Protein AF-A0A971P1J1-F1 (afdb_monomer_lite)

Radius of gyration: 22.57 Å; chains: 1; bounding box: 51×50×60 Å

Sequence (150 aa):
MDKDSRINQILSHLASAASIAGNGVSEAVNSAGSKVEEKYSEFKLKMDLARLKEEMDKLLANVGRTMYMIHIGALADAQKTEDGAVLDAQETIDNLLKQADQKQAEIDAISDTLAKTSGKQSCAVCNKVAGNDDKFCSACGAKLPDNKPE

pLDDT: mean 73.57, std 17.14, range [34.94, 95.44]

Foldseek 3Di:
DDPVVVVVVVVVVVVVVVVVVDPDDDDCPPPVV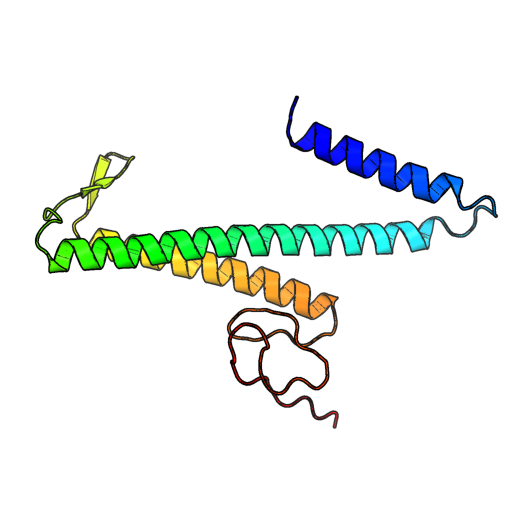VVVVLVVVLVVLVVVLVVLVVVLVVLVVVLVVLVVCVVVVNADQWDQDPVGDTHGSVRSNVVSVVVNVVSVVVNVVSLVVSCVSPVFDADPPSSHTDDPPDQADPPPRHGGDDPDDD

Structure (mmCIF, N/CA/C/O backbone):
data_AF-A0A971P1J1-F1
#
_entry.id   AF-A0A971P1J1-F1
#
loop_
_atom_site.group_PDB
_atom_site.id
_atom_site.type_symbol
_atom_site.label_atom_id
_atom_site.label_alt_id
_atom_site.label_comp_id
_atom_site.label_asym_id
_atom_site.label_entity_id
_atom_site.label_seq_id
_atom_site.pdbx_PDB_ins_code
_atom_site.Cartn_x
_atom_site.Cartn_y
_atom_site.Cartn_z
_atom_site.occupancy
_atom_site.B_iso_or_equiv
_atom_site.auth_seq_id
_atom_site.auth_comp_id
_atom_site.auth_asym_id
_atom_site.auth_atom_id
_atom_site.pdbx_PDB_model_num
ATOM 1 N N . MET A 1 1 ? -4.249 30.774 2.421 1.00 49.91 1 MET A N 1
ATOM 2 C CA . MET A 1 1 ? -5.022 30.156 3.520 1.00 49.91 1 MET A CA 1
ATOM 3 C C . MET A 1 1 ? -4.700 28.679 3.540 1.00 49.91 1 MET A C 1
ATOM 5 O O . MET A 1 1 ? -4.920 28.006 2.537 1.00 49.91 1 MET A O 1
ATOM 9 N N . ASP A 1 2 ? -4.105 28.241 4.642 1.00 62.88 2 ASP A N 1
ATOM 10 C CA . ASP A 1 2 ? -3.592 26.891 4.856 1.00 62.88 2 ASP A CA 1
ATOM 11 C C . ASP A 1 2 ? -4.731 25.849 4.940 1.00 62.88 2 ASP A C 1
ATOM 13 O O . ASP A 1 2 ? -5.853 26.177 5.344 1.00 62.88 2 ASP A O 1
ATOM 17 N N . LYS A 1 3 ? -4.486 24.608 4.501 1.00 62.69 3 LYS A N 1
ATOM 18 C CA . LYS A 1 3 ? -5.505 23.542 4.467 1.00 62.69 3 LYS A CA 1
ATOM 19 C C . LYS A 1 3 ? -5.948 23.170 5.888 1.00 62.69 3 LYS A C 1
ATOM 21 O O . LYS A 1 3 ? -7.142 22.948 6.094 1.00 62.69 3 LYS A O 1
ATOM 26 N N . ASP A 1 4 ? -5.038 23.259 6.855 1.00 57.97 4 ASP A N 1
ATOM 27 C CA . ASP A 1 4 ? -5.310 23.018 8.272 1.00 57.97 4 ASP A CA 1
ATOM 28 C C . ASP A 1 4 ? -6.181 24.125 8.876 1.00 57.97 4 ASP A C 1
ATOM 30 O O . ASP A 1 4 ? -7.076 23.864 9.677 1.00 57.97 4 ASP A O 1
ATOM 34 N N . SER A 1 5 ? -6.020 25.369 8.415 1.00 61.88 5 SER A N 1
ATOM 35 C CA . SER A 1 5 ? -6.841 26.504 8.863 1.00 61.88 5 SER A CA 1
ATOM 36 C C . SER A 1 5 ? -8.320 26.345 8.485 1.00 61.88 5 SER A C 1
ATOM 38 O O . SER A 1 5 ? -9.201 26.667 9.285 1.00 61.88 5 SER A O 1
ATOM 40 N N . ARG A 1 6 ? -8.609 25.787 7.301 1.00 63.38 6 ARG A N 1
ATOM 41 C CA . ARG A 1 6 ? -9.990 25.518 6.862 1.00 63.38 6 ARG A CA 1
ATOM 42 C C . ARG A 1 6 ? -10.618 24.343 7.603 1.00 63.38 6 ARG A C 1
ATOM 44 O O . ARG A 1 6 ? -11.790 24.414 7.962 1.00 63.38 6 ARG A O 1
ATOM 51 N N . ILE A 1 7 ? -9.838 23.295 7.858 1.00 58.91 7 ILE A N 1
ATOM 52 C CA . ILE A 1 7 ? -10.282 22.144 8.652 1.00 58.91 7 ILE A CA 1
ATOM 53 C C . ILE A 1 7 ? -10.618 22.606 10.077 1.00 58.91 7 ILE A C 1
ATOM 55 O O . ILE A 1 7 ? -11.714 22.337 10.561 1.00 58.91 7 ILE A O 1
ATOM 59 N N . ASN A 1 8 ? -9.759 23.422 10.693 1.00 60.81 8 ASN A N 1
ATOM 60 C CA . ASN A 1 8 ? -9.995 23.984 12.025 1.00 60.81 8 ASN A CA 1
ATOM 61 C C . ASN A 1 8 ? -11.235 24.897 12.091 1.00 60.81 8 ASN A C 1
ATOM 63 O O . ASN A 1 8 ? -11.965 24.866 13.082 1.00 60.81 8 ASN A O 1
ATOM 67 N N . GLN A 1 9 ? -11.530 25.668 11.037 1.00 66.50 9 GLN A N 1
ATOM 68 C CA . GLN A 1 9 ? -12.759 26.472 10.966 1.00 66.50 9 GLN A CA 1
ATOM 69 C C . GLN A 1 9 ? -14.027 25.613 10.897 1.00 66.50 9 GLN A C 1
ATOM 71 O O . GLN A 1 9 ? -14.982 25.876 11.627 1.00 66.50 9 GLN A O 1
ATOM 76 N N . ILE A 1 10 ? -14.036 24.571 10.062 1.00 70.06 10 ILE A N 1
ATOM 77 C CA . ILE A 1 10 ? -15.190 23.667 9.929 1.00 70.06 10 ILE A CA 1
ATOM 78 C C . ILE A 1 10 ? -15.438 22.921 11.247 1.00 70.06 10 ILE A C 1
ATOM 80 O O . ILE A 1 10 ? -16.581 22.817 11.694 1.00 70.06 10 ILE A O 1
ATOM 84 N N . LEU A 1 11 ? -14.368 22.470 11.908 1.00 56.22 11 LEU A N 1
ATOM 85 C CA . LEU A 1 11 ? -14.439 21.800 13.208 1.00 56.22 11 LEU A CA 1
ATOM 86 C C . LEU A 1 11 ? -14.963 22.734 14.311 1.00 56.22 11 LEU A C 1
ATOM 88 O O . LEU A 1 11 ? -15.808 22.327 15.108 1.00 56.22 11 LEU A O 1
ATOM 92 N N . SER A 1 12 ? -14.533 24.000 14.317 1.00 63.53 12 SER A N 1
ATOM 93 C CA . SER A 1 12 ? -15.013 25.013 15.267 1.00 63.53 12 SER A CA 1
ATOM 94 C C . SER A 1 12 ? -16.512 25.294 15.112 1.00 63.53 12 SER A C 1
ATOM 96 O O . SER A 1 12 ? -17.245 25.341 16.104 1.00 63.53 12 SER A O 1
ATOM 98 N N . HIS A 1 13 ? -16.998 25.404 13.871 1.00 63.47 13 HIS A N 1
ATOM 99 C CA . HIS A 1 13 ? -18.416 25.640 13.579 1.00 63.47 13 HIS A CA 1
ATOM 100 C C . HIS A 1 13 ? -19.305 24.449 13.975 1.00 63.47 13 HIS A C 1
ATOM 102 O O . HIS A 1 13 ? -20.426 24.644 14.444 1.00 63.47 13 HIS A O 1
ATOM 108 N N . LEU A 1 14 ? -18.807 23.217 13.838 1.00 51.91 14 LEU A N 1
ATOM 109 C CA . LEU A 1 14 ? -19.540 22.014 14.238 1.00 51.91 14 LEU A CA 1
ATOM 110 C C . LEU A 1 14 ? -19.630 21.878 15.770 1.00 51.91 14 LEU A C 1
ATOM 112 O O . LEU A 1 14 ? -20.682 21.520 16.298 1.00 51.91 14 LEU A O 1
ATOM 116 N N . ALA A 1 15 ? -18.556 22.226 16.486 1.00 54.59 15 ALA A N 1
ATOM 117 C CA . ALA A 1 15 ? -18.527 22.234 17.949 1.00 54.59 15 ALA A CA 1
ATOM 118 C C . ALA A 1 15 ? -19.459 23.305 18.542 1.00 54.59 15 ALA A C 1
ATOM 120 O O . ALA A 1 15 ? -20.188 23.044 19.498 1.00 54.59 15 ALA A O 1
ATOM 121 N N . SER A 1 16 ? -19.492 24.500 17.946 1.00 54.28 16 SER A N 1
ATOM 122 C CA . SER A 1 16 ? -20.382 25.578 18.397 1.00 54.28 16 SER A CA 1
ATOM 123 C C . SER A 1 16 ? -21.857 25.306 18.075 1.00 54.28 16 SER A C 1
ATOM 125 O O . SER A 1 16 ? -22.717 25.636 18.890 1.00 54.28 16 SER A O 1
ATOM 127 N N . ALA A 1 17 ? -22.166 24.618 16.969 1.00 48.38 17 ALA A N 1
ATOM 128 C CA . ALA A 1 17 ? -23.527 24.167 16.663 1.00 48.38 17 ALA A CA 1
ATOM 129 C C . ALA A 1 17 ? -24.071 23.139 17.679 1.00 48.38 17 ALA A C 1
ATOM 131 O O . ALA A 1 17 ? -25.264 23.150 17.976 1.00 48.38 17 ALA A O 1
ATOM 132 N N . ALA A 1 18 ? -23.209 22.294 18.257 1.00 41.28 18 ALA A N 1
ATOM 133 C CA . ALA A 1 18 ? -23.592 21.345 19.306 1.00 41.28 18 ALA A CA 1
ATOM 134 C C . ALA A 1 18 ? -23.847 22.032 20.664 1.00 41.28 18 ALA A C 1
ATOM 136 O O . ALA A 1 18 ? -24.776 21.655 21.377 1.00 41.28 18 ALA A O 1
ATOM 137 N N . SER A 1 19 ? -23.080 23.077 20.994 1.00 47.03 19 SER A N 1
ATOM 138 C CA . SER A 1 19 ? -23.248 23.844 22.240 1.00 47.03 19 SER A CA 1
ATOM 139 C C . SER A 1 19 ? -24.540 24.667 22.281 1.00 47.03 19 SER A C 1
ATOM 141 O O . SER A 1 19 ? -25.110 24.860 23.350 1.00 47.03 19 SER A O 1
ATOM 143 N N . ILE A 1 20 ? -25.041 25.128 21.129 1.00 48.03 20 ILE A N 1
ATOM 144 C CA . ILE A 1 20 ? -26.267 25.947 21.055 1.00 48.03 20 ILE A CA 1
ATOM 145 C C . ILE A 1 20 ? -27.541 25.098 21.265 1.00 48.03 20 ILE A C 1
ATOM 147 O O . ILE A 1 20 ? -28.581 25.634 21.644 1.00 48.03 20 ILE A O 1
ATOM 151 N N . ALA A 1 21 ? -27.469 23.771 21.107 1.00 43.56 21 ALA A N 1
ATOM 152 C CA . ALA A 1 21 ? -28.610 22.867 21.292 1.00 43.56 21 ALA A CA 1
ATOM 153 C C . ALA A 1 21 ? -28.802 22.350 22.738 1.00 43.56 21 ALA A C 1
ATOM 155 O O . ALA A 1 21 ? -29.771 21.640 22.999 1.00 43.56 21 ALA A O 1
ATOM 156 N N . GLY A 1 22 ? -27.914 22.686 23.683 1.00 38.91 22 GLY A N 1
ATOM 157 C CA . GLY A 1 22 ? -27.870 22.068 25.014 1.00 38.91 22 GLY A CA 1
ATOM 158 C C . GLY A 1 22 ? -27.783 23.060 26.173 1.00 38.91 22 GLY A C 1
ATOM 159 O O . GLY A 1 22 ? -26.808 23.045 26.917 1.00 38.91 22 GLY A O 1
ATOM 160 N N . ASN A 1 23 ? -28.800 23.900 26.379 1.00 45.66 23 ASN A N 1
ATOM 161 C CA . ASN A 1 23 ? -28.935 24.606 27.657 1.00 45.66 23 ASN A CA 1
ATOM 162 C C . ASN A 1 23 ? -29.456 23.631 28.725 1.00 45.66 23 ASN A C 1
ATOM 164 O O . ASN A 1 23 ? -30.661 23.421 28.847 1.00 45.66 23 ASN A O 1
ATOM 168 N N . GLY A 1 24 ? -28.542 23.038 29.498 1.00 36.59 24 GLY A N 1
ATOM 169 C CA . GLY A 1 24 ? -28.900 22.176 30.623 1.00 36.59 24 GLY A CA 1
ATOM 170 C C . GLY A 1 24 ? -27.712 21.592 31.391 1.00 36.59 24 GLY A C 1
ATOM 171 O O . GLY A 1 24 ? -27.352 20.448 31.164 1.00 36.59 24 GLY A O 1
ATOM 172 N N . VAL A 1 25 ? -27.203 22.373 32.353 1.00 34.94 25 VAL A N 1
ATOM 173 C CA . VAL A 1 25 ? -26.522 21.960 33.604 1.00 34.94 25 VAL A CA 1
ATOM 174 C C . VAL A 1 25 ? -25.124 21.302 33.504 1.00 34.94 25 VAL A C 1
ATOM 176 O O . VAL A 1 25 ? -24.899 20.254 32.909 1.00 34.94 25 VAL A O 1
ATOM 179 N N . SER A 1 26 ? -24.172 21.951 34.182 1.00 42.28 26 SER A N 1
ATOM 180 C CA . SER A 1 26 ? -22.707 21.822 34.137 1.00 42.28 26 SER A CA 1
ATOM 181 C C . SER A 1 26 ? -22.062 20.554 34.734 1.00 42.28 26 SER A C 1
ATOM 183 O O . SER A 1 26 ? -20.940 20.639 35.226 1.00 42.28 26 SER A O 1
ATOM 185 N N . GLU A 1 27 ? -22.683 19.374 34.681 1.00 38.53 27 GLU A N 1
ATOM 186 C CA . GLU A 1 27 ? -22.085 18.147 35.267 1.00 38.53 27 GLU A CA 1
ATOM 187 C C . GLU A 1 27 ? -21.578 17.107 34.246 1.00 38.53 27 GLU A C 1
ATOM 189 O O . GLU A 1 27 ? -20.969 16.110 34.626 1.00 38.53 27 GLU A O 1
ATOM 194 N N . ALA A 1 28 ? -21.713 17.352 32.938 1.00 36.81 28 ALA A N 1
ATOM 195 C CA . ALA A 1 28 ? -21.344 16.386 31.889 1.00 36.81 28 ALA A CA 1
ATOM 196 C C . ALA A 1 28 ? -20.048 16.710 31.107 1.00 36.81 28 ALA A C 1
ATOM 198 O O . ALA A 1 28 ? -19.832 16.176 30.020 1.00 36.81 28 ALA A O 1
ATOM 199 N N . VAL A 1 29 ? -19.166 17.578 31.616 1.00 38.75 29 VAL A N 1
ATOM 200 C CA . VAL A 1 29 ? -17.989 18.041 30.844 1.00 38.75 29 VAL A CA 1
ATOM 201 C C . VAL A 1 29 ? -16.847 17.009 30.799 1.00 38.75 29 VAL A C 1
ATOM 203 O O . VAL A 1 29 ? -16.139 16.927 29.798 1.00 38.75 29 VAL A O 1
ATOM 206 N N . ASN A 1 30 ? -16.706 16.135 31.802 1.00 40.72 30 ASN A N 1
ATOM 207 C CA . ASN A 1 30 ? -15.555 15.217 31.866 1.00 40.72 30 ASN A CA 1
ATOM 208 C C . ASN A 1 30 ? -15.719 13.901 31.076 1.00 40.72 30 ASN A C 1
ATOM 210 O O . ASN A 1 30 ? -14.719 13.272 30.733 1.00 40.72 30 ASN A O 1
ATOM 214 N N . SER A 1 31 ? -16.946 13.479 30.749 1.00 42.34 31 SER A N 1
ATOM 215 C CA . SER A 1 31 ? -17.202 12.219 30.021 1.00 42.34 31 SER A CA 1
ATOM 216 C C . SER A 1 31 ? -17.491 12.407 28.526 1.00 42.34 31 SER A C 1
ATOM 218 O O . SER A 1 31 ? -17.372 11.457 27.750 1.00 42.34 31 SER A O 1
ATOM 220 N N . ALA A 1 32 ? -17.840 13.627 28.102 1.00 37.69 32 ALA A N 1
ATOM 221 C CA . ALA A 1 32 ? -18.010 13.971 26.692 1.00 37.69 32 ALA A CA 1
ATOM 222 C C . ALA A 1 32 ? -16.664 14.260 26.003 1.00 37.69 32 ALA A C 1
ATOM 224 O O . ALA A 1 32 ? -16.471 13.847 24.862 1.00 37.69 32 ALA A O 1
ATOM 225 N N . GLY A 1 33 ? -15.711 14.896 26.701 1.00 40.44 33 GLY A N 1
ATOM 226 C CA . GLY A 1 33 ? -14.384 15.205 26.152 1.00 40.44 33 GLY A CA 1
ATOM 227 C C . GLY A 1 33 ? -13.578 13.957 25.783 1.00 40.44 33 GLY A C 1
ATOM 228 O O . GLY A 1 33 ? -13.057 13.867 24.677 1.00 40.44 33 GLY A O 1
ATOM 229 N N . SER A 1 34 ? -13.576 12.948 26.657 1.00 47.47 34 SER A N 1
ATOM 230 C CA . SER A 1 34 ? -12.841 11.691 26.461 1.00 47.47 34 SER A CA 1
ATOM 231 C C . SER A 1 34 ? -13.369 10.872 25.275 1.00 47.47 34 SER A C 1
ATOM 233 O O . SER A 1 34 ? -12.582 10.373 24.476 1.00 47.47 34 SER A O 1
ATOM 235 N N . LYS A 1 35 ? -14.695 10.803 25.077 1.00 51.78 35 LYS A N 1
ATOM 236 C CA . LYS A 1 35 ? -15.286 10.116 23.910 1.00 51.78 35 LYS A CA 1
ATOM 237 C C . LYS A 1 35 ? -15.093 10.880 22.599 1.00 51.78 35 LYS A C 1
ATOM 239 O O . LYS A 1 35 ? -14.984 10.255 21.547 1.00 51.78 35 LYS A O 1
ATOM 244 N N . VAL A 1 36 ? -15.081 12.214 22.635 1.00 49.72 36 VAL A N 1
ATOM 245 C CA . VAL A 1 36 ? -14.817 13.043 21.448 1.00 49.72 36 VAL A CA 1
ATOM 246 C C . VAL A 1 36 ? -13.345 12.946 21.037 1.00 49.72 36 VAL A C 1
ATOM 248 O O . VAL A 1 36 ? -13.067 12.814 19.849 1.00 49.72 36 VAL A O 1
ATOM 251 N N . GLU A 1 37 ? -12.416 12.923 21.993 1.00 54.69 37 GLU A N 1
ATOM 252 C CA . GLU A 1 37 ? -10.980 12.730 21.748 1.00 54.69 37 GLU A CA 1
ATOM 253 C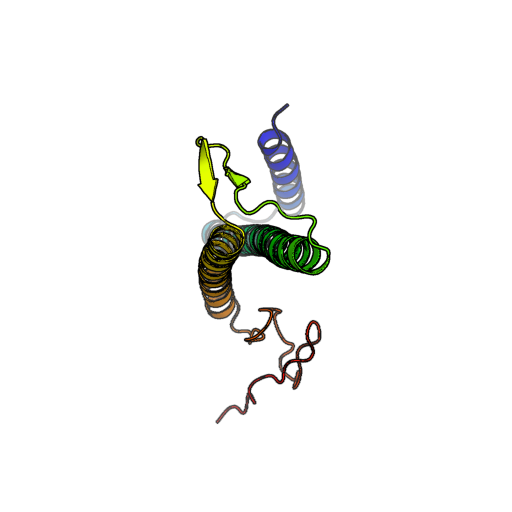 C . GLU A 1 37 ? -10.664 11.324 21.201 1.00 54.69 37 GLU A C 1
ATOM 255 O O . GLU A 1 37 ? -9.913 11.187 20.234 1.00 54.69 37 GLU A O 1
ATOM 260 N N . GLU A 1 38 ? -11.315 10.284 21.730 1.00 59.16 38 GLU A N 1
ATOM 261 C CA . GLU A 1 38 ? -11.202 8.900 21.242 1.00 59.16 38 GLU A CA 1
ATOM 262 C C . GLU A 1 38 ? -11.783 8.724 19.825 1.00 59.16 38 GLU A C 1
ATOM 264 O O . GLU A 1 38 ? -11.186 8.089 18.957 1.00 59.16 38 GLU A O 1
ATOM 269 N N . LYS A 1 39 ? -12.927 9.353 19.530 1.00 58.94 39 LYS A N 1
ATOM 270 C CA . LYS A 1 39 ? -13.502 9.382 18.171 1.00 58.94 39 LYS A CA 1
ATOM 271 C C . LYS A 1 39 ? -12.626 10.168 17.193 1.00 58.94 39 LYS A C 1
ATOM 273 O O . LYS A 1 39 ? -12.542 9.810 16.017 1.00 58.94 39 LYS A O 1
ATOM 278 N N . TYR A 1 40 ? -11.997 11.244 17.662 1.00 60.34 40 TYR A N 1
ATOM 279 C CA . TYR A 1 40 ? -11.088 12.066 16.869 1.00 60.34 40 TYR A CA 1
ATOM 280 C C . TYR A 1 40 ? -9.815 11.296 16.503 1.00 60.34 40 TYR A C 1
ATOM 282 O O . TYR A 1 40 ? -9.382 11.341 15.347 1.00 60.34 40 TYR A O 1
ATOM 290 N N . SER A 1 41 ? -9.260 10.522 17.442 1.00 75.12 41 SER A N 1
ATOM 291 C CA . SER A 1 41 ? -8.119 9.647 17.164 1.00 75.12 41 SER A CA 1
ATOM 292 C C . SER A 1 41 ? -8.493 8.515 16.196 1.00 75.12 41 SER A C 1
ATOM 294 O O . SER A 1 41 ? -7.756 8.279 15.240 1.00 75.12 41 SER A O 1
ATOM 296 N N . GLU A 1 42 ? -9.675 7.900 16.336 1.00 79.00 42 GLU A N 1
ATOM 297 C CA . GLU A 1 42 ? -10.177 6.879 15.401 1.00 79.00 42 GLU A CA 1
ATOM 298 C C . GLU A 1 42 ? -10.341 7.430 13.971 1.00 79.00 42 GLU A C 1
ATOM 300 O O . GLU A 1 42 ? -9.949 6.787 12.994 1.00 79.00 42 GLU A O 1
ATOM 305 N N . PHE A 1 43 ? -10.908 8.632 13.822 1.00 80.62 43 PHE A N 1
ATOM 306 C CA . PHE A 1 43 ? -11.068 9.274 12.516 1.00 80.62 43 PHE A CA 1
ATOM 307 C C . PHE A 1 43 ? -9.717 9.592 11.867 1.00 80.62 43 PHE A C 1
ATOM 309 O O . PHE A 1 43 ? -9.531 9.303 10.684 1.00 80.62 43 PHE A O 1
ATOM 316 N N . LYS A 1 44 ? -8.761 10.122 12.640 1.00 84.06 44 LYS A N 1
ATOM 317 C CA . LYS A 1 44 ? -7.401 10.388 12.158 1.00 84.06 44 LYS A CA 1
ATOM 318 C C . LYS A 1 44 ? -6.727 9.110 11.654 1.00 84.06 44 LYS A C 1
ATOM 320 O O . LYS A 1 44 ? -6.249 9.087 10.524 1.00 84.06 44 LYS A O 1
ATOM 325 N N . LEU A 1 45 ? -6.793 8.028 12.432 1.00 83.88 45 LEU A N 1
ATOM 326 C CA . LEU A 1 45 ? -6.273 6.717 12.032 1.00 83.88 45 LEU A CA 1
ATOM 327 C C . LEU A 1 45 ? -6.918 6.213 10.730 1.00 83.88 45 LEU A C 1
ATOM 329 O O . LEU A 1 45 ? -6.229 5.675 9.868 1.00 83.88 45 LEU A O 1
ATOM 333 N N . LYS A 1 46 ? -8.226 6.425 10.534 1.00 83.00 46 LYS A N 1
ATOM 334 C CA . LYS A 1 46 ? -8.907 6.068 9.274 1.00 83.00 46 LYS A CA 1
ATOM 335 C C . LYS A 1 46 ? -8.460 6.917 8.085 1.00 83.00 46 LYS A C 1
ATOM 337 O O . LYS A 1 46 ? -8.368 6.385 6.980 1.00 83.00 46 LYS A O 1
ATOM 342 N N . MET A 1 47 ? -8.195 8.209 8.285 1.00 86.88 47 MET A N 1
ATOM 343 C CA . MET A 1 47 ? -7.638 9.065 7.233 1.00 86.88 47 MET A CA 1
ATOM 344 C C . MET A 1 47 ? -6.227 8.620 6.844 1.00 86.88 47 MET A C 1
ATOM 346 O O . MET A 1 47 ? -5.937 8.506 5.653 1.00 86.88 47 MET A O 1
ATOM 350 N N . ASP A 1 48 ? -5.382 8.317 7.831 1.00 86.19 48 ASP A N 1
ATOM 351 C CA . ASP A 1 48 ? -4.033 7.801 7.595 1.00 86.19 48 ASP A CA 1
ATOM 352 C C . ASP A 1 48 ? -4.078 6.461 6.852 1.00 86.19 48 ASP A C 1
ATOM 354 O O . ASP A 1 48 ? -3.376 6.286 5.858 1.00 86.19 48 ASP A O 1
ATOM 358 N N . LEU A 1 49 ? -4.980 5.556 7.247 1.00 87.25 49 LEU A N 1
ATOM 359 C CA . LEU A 1 49 ? -5.203 4.285 6.558 1.00 87.25 49 LEU A CA 1
ATOM 360 C C . LEU A 1 49 ? -5.622 4.481 5.093 1.00 87.25 49 LEU A C 1
ATOM 362 O O . LEU A 1 49 ? -5.138 3.772 4.213 1.00 87.25 49 LEU A O 1
ATOM 366 N N . ALA A 1 50 ? -6.525 5.427 4.817 1.00 85.31 50 ALA A N 1
ATOM 367 C CA . ALA A 1 50 ? -6.962 5.725 3.454 1.00 85.31 50 ALA A CA 1
ATOM 368 C C . ALA A 1 50 ? -5.810 6.272 2.595 1.00 85.31 50 ALA A C 1
ATOM 370 O O . ALA A 1 50 ? -5.626 5.819 1.467 1.00 85.31 50 ALA A O 1
ATOM 371 N N . ARG A 1 51 ? -5.002 7.187 3.148 1.00 90.56 51 ARG A N 1
ATOM 372 C CA . ARG A 1 51 ? -3.810 7.726 2.478 1.00 90.56 51 ARG A CA 1
ATOM 373 C C . ARG A 1 51 ? -2.790 6.628 2.169 1.00 90.56 51 ARG A C 1
ATOM 375 O O . ARG A 1 51 ? -2.326 6.538 1.038 1.00 90.56 51 ARG A O 1
ATOM 382 N N . LEU A 1 52 ? -2.467 5.778 3.146 1.00 89.25 52 LEU A N 1
ATOM 383 C CA . LEU A 1 52 ? -1.502 4.687 2.966 1.00 89.25 52 LEU A CA 1
ATOM 384 C C . LEU A 1 52 ? -1.958 3.682 1.905 1.00 89.25 52 LEU A C 1
ATOM 386 O O . LEU A 1 52 ? -1.139 3.201 1.129 1.00 89.25 52 LEU A O 1
ATOM 390 N N . LYS A 1 53 ? -3.263 3.395 1.831 1.00 89.50 53 LYS A N 1
ATOM 391 C CA . LYS A 1 53 ? -3.828 2.544 0.774 1.00 89.50 53 LYS A CA 1
ATOM 392 C C . LYS A 1 53 ? -3.688 3.171 -0.614 1.00 89.50 53 LYS A C 1
ATOM 394 O O . LYS A 1 53 ? -3.300 2.478 -1.544 1.00 89.50 53 LYS A O 1
ATOM 399 N N . GLU A 1 54 ? -3.922 4.476 -0.750 1.00 93.81 54 GLU A N 1
ATOM 400 C CA . GLU A 1 54 ? -3.692 5.177 -2.022 1.00 93.81 54 GLU A CA 1
ATOM 401 C C . GLU A 1 54 ? -2.205 5.150 -2.433 1.00 93.81 54 GLU A C 1
ATOM 403 O O . GLU A 1 54 ? -1.877 5.004 -3.611 1.00 93.81 54 GLU A O 1
ATOM 408 N N . GLU A 1 55 ? -1.288 5.279 -1.471 1.00 93.38 55 GLU A N 1
ATOM 409 C CA . GLU A 1 55 ? 0.157 5.153 -1.708 1.00 93.38 55 GLU A CA 1
ATOM 410 C C . GLU A 1 55 ? 0.554 3.726 -2.118 1.00 93.38 55 GLU A C 1
ATOM 412 O O . GLU A 1 55 ? 1.337 3.560 -3.054 1.00 93.38 55 GLU A O 1
ATOM 417 N N . MET A 1 56 ? -0.029 2.706 -1.481 1.00 92.50 56 MET A N 1
ATOM 418 C CA . MET A 1 56 ? 0.138 1.301 -1.859 1.00 92.50 56 MET A CA 1
ATOM 419 C C . MET A 1 56 ? -0.315 1.049 -3.303 1.00 92.50 56 MET A C 1
ATOM 421 O O . MET A 1 56 ? 0.435 0.474 -4.091 1.00 92.50 56 MET A O 1
ATOM 425 N N . ASP A 1 57 ? -1.500 1.533 -3.686 1.00 94.38 57 ASP A N 1
ATOM 426 C CA . ASP A 1 57 ? -2.022 1.369 -5.047 1.00 94.38 57 ASP A CA 1
ATOM 427 C C . ASP A 1 57 ? -1.079 1.990 -6.092 1.00 94.38 57 ASP A C 1
ATOM 429 O O . ASP A 1 57 ? -0.835 1.402 -7.149 1.00 94.38 57 ASP A O 1
ATOM 433 N N . LYS A 1 58 ? -0.483 3.151 -5.787 1.00 95.44 58 LYS A N 1
ATOM 434 C CA . LYS A 1 58 ? 0.523 3.793 -6.652 1.00 95.44 58 LYS A CA 1
ATOM 435 C C . LYS A 1 58 ? 1.801 2.964 -6.766 1.00 95.44 58 LYS A C 1
ATOM 437 O O . LYS A 1 58 ? 2.329 2.827 -7.869 1.00 95.44 58 LYS A O 1
ATOM 442 N N . LEU A 1 59 ? 2.296 2.404 -5.660 1.00 93.19 59 LEU A N 1
ATOM 443 C CA . LEU A 1 59 ? 3.482 1.541 -5.666 1.00 93.19 59 LEU A CA 1
ATOM 444 C C . LEU A 1 59 ? 3.252 0.297 -6.527 1.00 93.19 59 LEU A C 1
ATOM 446 O O . LEU A 1 59 ? 4.060 0.006 -7.408 1.00 93.19 59 LEU A O 1
ATOM 450 N N . LEU A 1 60 ? 2.121 -0.386 -6.346 1.00 93.88 60 LEU A N 1
ATOM 451 C CA . LEU A 1 60 ? 1.773 -1.573 -7.128 1.00 93.88 60 LEU A CA 1
ATOM 452 C C . LEU A 1 60 ? 1.553 -1.244 -8.613 1.00 93.88 60 LEU A C 1
ATOM 454 O O . LEU A 1 60 ? 1.996 -1.996 -9.484 1.00 93.88 60 LEU A O 1
ATOM 458 N N . ALA A 1 61 ? 0.944 -0.096 -8.925 1.00 94.88 61 ALA A N 1
ATOM 459 C CA . ALA A 1 61 ? 0.828 0.382 -10.301 1.00 94.88 61 ALA A CA 1
ATOM 460 C C . ALA A 1 61 ? 2.205 0.635 -10.939 1.00 94.88 61 ALA A C 1
ATOM 462 O O . ALA A 1 61 ? 2.420 0.281 -12.100 1.00 94.88 61 ALA A O 1
ATOM 463 N N . ASN A 1 62 ? 3.154 1.194 -10.183 1.00 91.88 62 ASN A N 1
ATOM 464 C CA . ASN A 1 62 ? 4.524 1.398 -10.648 1.00 91.88 62 ASN A CA 1
ATOM 465 C C . ASN A 1 62 ? 5.258 0.069 -10.870 1.00 91.88 62 ASN A C 1
ATOM 467 O O . ASN A 1 62 ? 5.929 -0.068 -11.890 1.00 91.88 62 ASN A O 1
ATOM 471 N N . VAL A 1 63 ? 5.078 -0.930 -9.996 1.00 92.62 63 VAL A N 1
ATOM 472 C CA . VAL A 1 63 ? 5.617 -2.289 -10.209 1.00 92.62 63 VAL A CA 1
ATOM 473 C C . VAL A 1 63 ? 5.098 -2.864 -11.527 1.00 92.62 63 VAL A C 1
ATOM 475 O O . VAL A 1 63 ? 5.887 -3.285 -12.375 1.00 92.62 63 VAL A O 1
ATOM 478 N N . GLY A 1 64 ? 3.779 -2.827 -11.741 1.00 91.06 64 GLY A N 1
ATOM 479 C CA . GLY A 1 64 ? 3.158 -3.322 -12.971 1.00 91.06 64 GLY A CA 1
ATOM 480 C C . GLY A 1 64 ? 3.633 -2.575 -14.219 1.00 91.06 64 GLY A C 1
ATOM 481 O O . GLY A 1 64 ? 3.917 -3.195 -15.245 1.00 91.06 64 GLY A O 1
ATOM 482 N N . ARG A 1 65 ? 3.787 -1.248 -14.130 1.00 91.31 65 ARG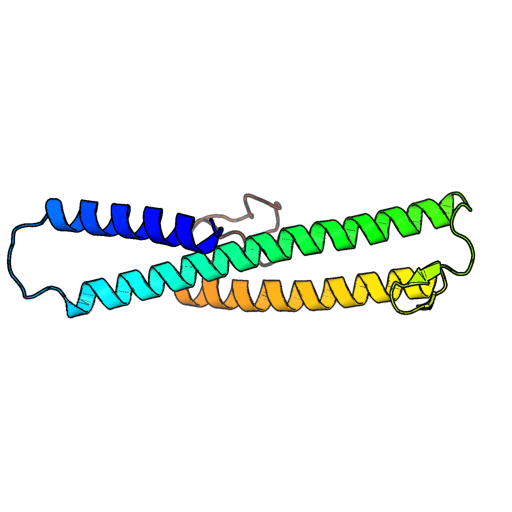 A N 1
ATOM 483 C CA . ARG A 1 65 ? 4.320 -0.422 -15.220 1.00 91.31 65 ARG A CA 1
A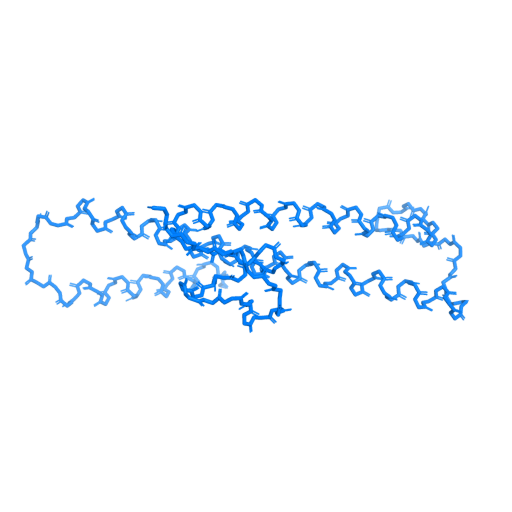TOM 484 C C . ARG A 1 65 ? 5.756 -0.809 -15.560 1.00 91.31 65 ARG A C 1
ATOM 486 O O . ARG A 1 65 ? 6.050 -1.009 -16.734 1.00 91.31 65 ARG A O 1
ATOM 493 N N . THR A 1 66 ? 6.630 -0.937 -14.564 1.00 89.06 66 THR A N 1
ATOM 494 C CA . THR A 1 66 ? 8.029 -1.340 -14.767 1.00 89.06 66 THR A CA 1
ATOM 495 C C . THR A 1 66 ? 8.101 -2.722 -15.410 1.00 89.06 66 THR A C 1
ATOM 497 O O . THR A 1 66 ? 8.778 -2.885 -16.421 1.00 89.06 66 THR A O 1
ATOM 500 N N . MET A 1 67 ? 7.315 -3.682 -14.915 1.00 89.25 67 MET A N 1
ATOM 501 C CA . MET A 1 67 ? 7.239 -5.030 -15.485 1.00 89.25 67 MET A CA 1
ATOM 502 C C . MET A 1 67 ? 6.791 -5.021 -16.954 1.00 89.25 67 MET A C 1
ATOM 504 O O . MET A 1 67 ? 7.382 -5.696 -17.796 1.00 89.25 67 MET A O 1
ATOM 508 N N . TYR A 1 68 ? 5.774 -4.223 -17.292 1.00 89.12 68 TYR A N 1
ATOM 509 C CA . TYR A 1 68 ? 5.320 -4.083 -18.675 1.00 89.12 68 TYR A CA 1
ATOM 510 C C . TYR A 1 68 ? 6.396 -3.465 -19.576 1.00 89.12 68 TYR A C 1
ATOM 512 O O . TYR A 1 68 ? 6.616 -3.950 -20.683 1.00 89.12 68 TYR A O 1
ATOM 520 N N . MET A 1 69 ? 7.102 -2.435 -19.099 1.00 87.94 69 MET A N 1
ATOM 521 C CA . MET A 1 69 ? 8.185 -1.798 -19.855 1.00 87.94 69 MET A CA 1
ATOM 522 C C . MET A 1 69 ? 9.341 -2.766 -20.137 1.00 87.94 69 MET A C 1
ATOM 524 O O . MET A 1 69 ? 9.894 -2.732 -21.235 1.00 87.94 69 MET A O 1
ATOM 528 N N . ILE A 1 70 ? 9.669 -3.651 -19.188 1.00 85.25 70 ILE A N 1
ATOM 529 C CA . ILE A 1 70 ? 10.637 -4.741 -19.394 1.00 85.25 70 ILE A CA 1
ATOM 530 C C . ILE A 1 70 ? 10.134 -5.687 -20.486 1.00 85.25 70 ILE A C 1
ATOM 532 O O . ILE A 1 70 ? 10.865 -5.988 -21.425 1.00 85.25 70 ILE A O 1
ATOM 536 N N . HIS A 1 71 ? 8.872 -6.119 -20.400 1.00 85.94 71 HIS A N 1
ATOM 537 C CA . HIS A 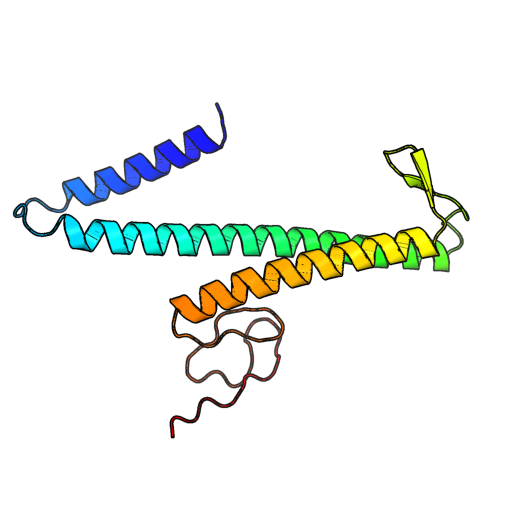1 71 ? 8.283 -7.059 -21.354 1.00 85.94 71 HIS A CA 1
ATOM 538 C C . HIS A 1 71 ? 8.334 -6.557 -22.806 1.00 85.94 71 HIS A C 1
ATOM 540 O O . HIS A 1 71 ? 8.596 -7.342 -23.715 1.00 85.94 71 HIS A O 1
ATOM 546 N N . ILE A 1 72 ? 8.118 -5.256 -23.025 1.00 88.56 72 ILE A N 1
ATOM 547 C CA . ILE A 1 72 ? 8.168 -4.647 -24.364 1.00 88.56 72 ILE A CA 1
ATOM 548 C C . ILE A 1 72 ? 9.576 -4.181 -24.780 1.00 88.56 72 ILE A C 1
ATOM 550 O O . ILE A 1 72 ? 9.721 -3.585 -25.845 1.00 88.56 72 ILE A O 1
ATOM 554 N N . GLY A 1 73 ? 10.600 -4.401 -23.947 1.00 83.06 73 GLY A N 1
ATOM 555 C CA . GLY A 1 73 ? 11.976 -3.965 -24.208 1.00 83.06 73 GLY A CA 1
ATOM 556 C C . GLY A 1 73 ? 12.174 -2.443 -24.189 1.00 83.06 73 GLY A C 1
ATOM 557 O O . GLY A 1 73 ? 13.111 -1.940 -24.802 1.00 83.06 73 GLY A O 1
ATOM 558 N N . ALA A 1 74 ? 11.283 -1.697 -23.529 1.00 79.88 74 ALA A N 1
ATOM 559 C CA . ALA A 1 74 ? 11.316 -0.232 -23.463 1.00 79.88 74 ALA A CA 1
ATOM 560 C C . ALA A 1 74 ? 11.974 0.311 -22.185 1.00 79.88 74 ALA A C 1
ATOM 562 O O . ALA A 1 74 ? 12.115 1.527 -22.038 1.00 79.88 74 ALA A O 1
ATOM 563 N N . LEU A 1 75 ? 12.349 -0.562 -21.249 1.00 75.62 75 LEU A N 1
ATOM 564 C CA . LEU A 1 75 ? 13.151 -0.187 -20.093 1.00 75.62 75 LEU A CA 1
ATOM 565 C C . LEU A 1 75 ? 14.633 -0.364 -20.441 1.00 75.62 75 LEU A C 1
ATOM 567 O O . LEU A 1 75 ? 15.050 -1.466 -20.783 1.00 75.62 75 LEU A O 1
ATOM 571 N N . ALA A 1 76 ? 15.414 0.715 -20.370 1.00 65.38 76 ALA A N 1
ATOM 572 C CA . ALA A 1 76 ? 16.868 0.609 -20.444 1.00 65.38 76 ALA A CA 1
ATOM 573 C C . ALA A 1 76 ? 17.398 -0.104 -19.190 1.00 65.38 76 ALA A C 1
ATOM 575 O O . ALA A 1 76 ? 16.803 0.026 -18.120 1.00 65.38 76 ALA A O 1
ATOM 576 N N . ASP A 1 77 ? 18.545 -0.776 -19.309 1.00 61.84 77 ASP A N 1
ATOM 577 C CA . ASP A 1 77 ? 19.198 -1.538 -18.229 1.00 61.84 77 ASP A CA 1
ATOM 578 C C . ASP A 1 77 ? 19.546 -0.701 -16.981 1.00 61.84 77 ASP A C 1
ATOM 580 O O . ASP A 1 77 ? 20.015 -1.240 -15.990 1.00 61.84 77 ASP A O 1
ATOM 584 N N . ALA A 1 78 ? 19.350 0.618 -17.026 1.00 62.75 78 ALA A N 1
ATOM 585 C CA . ALA A 1 78 ? 19.753 1.571 -16.007 1.00 62.75 78 ALA A CA 1
ATOM 586 C C . ALA A 1 78 ? 18.792 2.776 -15.971 1.00 62.75 78 ALA A C 1
ATOM 588 O O . ALA A 1 78 ? 18.757 3.586 -16.901 1.00 62.75 78 ALA A O 1
ATOM 589 N N . GLN A 1 79 ? 18.039 2.929 -14.882 1.00 67.62 79 GLN A N 1
ATOM 590 C CA . GLN A 1 79 ? 17.267 4.125 -14.545 1.00 67.62 79 GLN A CA 1
ATOM 591 C C . GLN A 1 79 ? 18.005 4.953 -13.497 1.00 67.62 79 GLN A C 1
ATOM 593 O O . GLN A 1 79 ? 18.535 4.413 -12.532 1.00 67.62 79 GLN A O 1
ATOM 598 N N . LYS A 1 80 ? 18.013 6.279 -13.662 1.00 68.12 80 LYS A N 1
ATOM 599 C CA . LYS A 1 80 ? 18.501 7.184 -12.618 1.00 68.12 80 LYS A CA 1
ATOM 600 C C . LYS A 1 80 ? 17.381 7.548 -11.656 1.00 68.12 80 LYS A C 1
ATOM 602 O O . LYS A 1 80 ? 16.343 8.043 -12.087 1.00 68.12 80 LYS A O 1
ATOM 607 N N . THR A 1 81 ? 17.617 7.346 -10.372 1.00 69.62 81 THR A N 1
ATOM 608 C CA . THR A 1 81 ? 16.771 7.837 -9.282 1.00 69.62 81 THR A CA 1
ATOM 609 C C . THR A 1 81 ? 17.001 9.332 -9.037 1.00 69.62 81 THR A C 1
ATOM 611 O O . THR A 1 81 ? 17.944 9.934 -9.559 1.00 69.62 81 THR A O 1
ATOM 614 N N . GLU A 1 82 ? 16.130 9.954 -8.238 1.00 69.69 82 GLU A N 1
ATOM 615 C CA . GLU A 1 82 ? 16.197 11.391 -7.916 1.00 69.69 82 GLU A CA 1
ATOM 616 C C . GLU A 1 82 ? 17.489 11.793 -7.181 1.00 69.69 82 GLU A C 1
ATOM 618 O O . GLU A 1 82 ? 17.964 12.917 -7.332 1.00 69.69 82 GLU A O 1
ATOM 623 N N . ASP A 1 83 ? 18.092 10.868 -6.434 1.00 73.44 83 ASP A N 1
ATOM 624 C CA . ASP A 1 83 ? 19.383 11.022 -5.752 1.00 73.44 83 ASP A CA 1
ATOM 625 C C . ASP A 1 83 ? 20.593 10.683 -6.648 1.00 73.44 83 ASP A C 1
ATOM 627 O O . ASP A 1 83 ? 21.742 10.748 -6.210 1.00 73.44 83 ASP A O 1
ATOM 631 N N . GLY A 1 84 ? 20.356 10.367 -7.924 1.00 72.00 84 GLY A N 1
ATOM 632 C CA . GLY A 1 84 ? 21.392 10.117 -8.921 1.00 72.00 84 GLY A CA 1
ATOM 633 C C . GLY A 1 84 ? 21.963 8.699 -8.923 1.00 72.00 84 GLY A C 1
ATOM 634 O O . GLY A 1 84 ? 22.871 8.442 -9.722 1.00 72.00 84 GLY A O 1
ATOM 635 N N . ALA A 1 85 ? 21.446 7.785 -8.093 1.00 73.19 85 ALA A N 1
ATOM 636 C CA . ALA A 1 85 ? 21.786 6.370 -8.187 1.00 73.19 85 ALA A CA 1
ATOM 637 C C . ALA A 1 85 ? 21.291 5.791 -9.519 1.00 73.19 85 ALA A C 1
ATOM 639 O O . ALA A 1 85 ? 20.279 6.217 -10.071 1.00 73.19 85 ALA A O 1
ATOM 640 N N . VAL A 1 86 ? 22.045 4.844 -10.068 1.00 73.50 86 VAL A N 1
ATOM 641 C CA . VAL A 1 86 ? 21.661 4.117 -11.276 1.00 73.50 86 VAL A CA 1
ATOM 642 C C . VAL A 1 86 ? 21.185 2.749 -10.826 1.00 73.50 86 VAL A C 1
ATOM 644 O O . VAL A 1 86 ? 21.983 2.002 -10.274 1.00 73.50 86 VAL A O 1
ATOM 647 N N . LEU A 1 87 ? 19.905 2.465 -11.032 1.00 73.31 87 LEU A N 1
ATOM 648 C CA . LEU A 1 87 ? 19.290 1.186 -10.711 1.00 73.31 87 LEU A CA 1
ATOM 649 C C . LEU A 1 87 ? 18.946 0.444 -11.988 1.00 73.31 87 LEU A C 1
ATOM 651 O O . LEU A 1 87 ? 18.378 1.038 -12.908 1.00 73.31 87 LEU A O 1
ATOM 655 N N . ASP A 1 88 ? 19.221 -0.851 -12.035 1.00 83.44 88 ASP A N 1
ATOM 656 C CA . ASP A 1 88 ? 18.683 -1.677 -13.106 1.00 83.44 88 ASP A CA 1
ATOM 657 C C . ASP A 1 88 ? 17.173 -1.942 -12.939 1.00 83.44 88 ASP A C 1
ATOM 659 O O . ASP A 1 88 ? 16.500 -1.487 -12.001 1.00 83.44 88 ASP A O 1
ATOM 663 N N . ALA A 1 89 ? 16.599 -2.641 -13.915 1.00 81.94 89 ALA A N 1
ATOM 664 C CA . ALA A 1 89 ? 15.184 -2.986 -13.933 1.00 81.94 89 ALA A CA 1
ATOM 665 C C . ALA A 1 89 ? 14.756 -3.812 -12.705 1.00 81.94 89 ALA A C 1
ATOM 667 O O . ALA A 1 89 ? 13.677 -3.583 -12.150 1.00 81.94 89 ALA A O 1
ATOM 668 N N . GLN A 1 90 ? 15.605 -4.751 -12.285 1.00 84.38 90 GLN A N 1
ATOM 669 C CA . GLN A 1 90 ? 15.364 -5.625 -11.145 1.00 84.38 90 GLN A CA 1
ATOM 670 C C . GLN A 1 90 ? 15.479 -4.836 -9.842 1.00 84.38 90 GLN A C 1
ATOM 672 O O . GLN A 1 90 ? 14.571 -4.891 -9.018 1.00 84.38 90 GLN A O 1
ATOM 677 N N . GLU A 1 91 ? 16.528 -4.033 -9.684 1.00 88.06 91 GLU A N 1
ATOM 678 C CA . GLU A 1 91 ? 16.732 -3.176 -8.514 1.00 88.06 91 GLU A CA 1
ATOM 679 C C . GLU A 1 91 ? 15.598 -2.155 -8.347 1.00 88.06 91 GLU A C 1
ATOM 681 O O . GLU A 1 91 ? 15.158 -1.868 -7.230 1.00 88.06 91 GLU A O 1
ATOM 686 N N . THR A 1 92 ? 15.071 -1.634 -9.459 1.00 86.69 92 THR A N 1
ATOM 687 C CA . THR A 1 92 ? 13.893 -0.758 -9.458 1.00 86.69 92 THR A CA 1
ATOM 688 C C . THR A 1 92 ? 12.663 -1.491 -8.913 1.00 86.69 92 THR A C 1
ATOM 690 O O . THR A 1 92 ? 11.951 -0.951 -8.063 1.00 86.69 92 THR A O 1
ATOM 693 N N . ILE A 1 93 ? 12.407 -2.722 -9.373 1.00 89.94 93 ILE A N 1
ATOM 694 C CA . ILE A 1 93 ? 11.293 -3.550 -8.884 1.00 89.94 93 ILE A CA 1
ATOM 695 C C . ILE A 1 93 ? 11.475 -3.879 -7.399 1.00 89.94 93 ILE A C 1
ATOM 697 O O . ILE A 1 93 ? 10.549 -3.668 -6.617 1.00 89.94 93 ILE A O 1
ATOM 701 N N . ASP A 1 94 ? 12.661 -4.331 -6.993 1.00 90.38 94 ASP A N 1
ATOM 702 C CA . ASP A 1 94 ? 12.956 -4.707 -5.609 1.00 90.38 94 ASP A CA 1
ATOM 703 C C . ASP A 1 94 ? 12.758 -3.526 -4.648 1.00 90.38 94 ASP A C 1
ATOM 705 O O . ASP A 1 94 ? 12.208 -3.687 -3.557 1.00 90.38 94 ASP A O 1
ATOM 709 N N . ASN A 1 95 ? 13.149 -2.314 -5.050 1.00 89.44 95 ASN A N 1
ATOM 710 C CA . ASN A 1 95 ? 12.929 -1.112 -4.247 1.00 89.44 95 ASN A CA 1
ATOM 711 C C . ASN A 1 95 ? 11.452 -0.723 -4.140 1.00 89.44 95 ASN A C 1
ATOM 713 O O . ASN A 1 95 ? 11.022 -0.268 -3.077 1.00 89.44 95 ASN A O 1
ATOM 717 N N . LEU A 1 96 ? 10.666 -0.892 -5.205 1.00 90.75 96 LEU A N 1
ATOM 718 C CA . LEU A 1 96 ? 9.221 -0.662 -5.149 1.00 90.75 96 LEU A CA 1
ATOM 719 C C . LEU A 1 96 ? 8.533 -1.679 -4.229 1.00 90.75 96 LEU A C 1
ATOM 721 O O . LEU A 1 96 ? 7.675 -1.295 -3.436 1.00 90.75 96 LEU A O 1
ATOM 725 N N . LEU A 1 97 ? 8.941 -2.950 -4.286 1.00 90.94 97 LEU A N 1
ATOM 726 C CA . LEU A 1 97 ? 8.401 -4.007 -3.428 1.00 90.94 97 LEU A CA 1
ATOM 727 C C . LEU A 1 97 ? 8.756 -3.788 -1.953 1.00 90.94 97 LEU A C 1
ATOM 729 O O . LEU A 1 97 ? 7.869 -3.857 -1.111 1.00 90.94 97 LEU A O 1
ATOM 733 N N . LYS A 1 98 ? 9.998 -3.403 -1.632 1.00 92.62 98 LYS A N 1
ATOM 734 C CA . LYS A 1 98 ? 10.381 -3.043 -0.253 1.00 92.62 98 LYS A CA 1
ATOM 735 C C . LYS A 1 98 ? 9.541 -1.892 0.306 1.00 92.62 98 LYS A C 1
ATOM 737 O O . LYS A 1 98 ? 9.145 -1.921 1.470 1.00 92.62 98 LYS A O 1
ATOM 742 N N . GLN A 1 99 ? 9.260 -0.876 -0.513 1.00 90.50 99 GLN A N 1
ATOM 743 C CA . GLN A 1 99 ? 8.381 0.228 -0.117 1.00 90.50 99 GLN A CA 1
ATOM 744 C C . GLN A 1 99 ? 6.940 -0.246 0.098 1.00 90.50 99 GLN A C 1
ATOM 746 O O . GLN A 1 99 ? 6.291 0.200 1.046 1.00 90.50 99 GLN A O 1
ATOM 751 N N . ALA A 1 100 ? 6.448 -1.160 -0.745 1.00 88.56 100 ALA A N 1
ATOM 752 C CA . ALA A 1 100 ? 5.131 -1.764 -0.583 1.00 88.56 100 ALA A CA 1
ATOM 753 C C . ALA A 1 100 ? 5.055 -2.561 0.728 1.00 88.56 100 ALA A C 1
ATOM 755 O O . ALA A 1 100 ? 4.161 -2.308 1.528 1.00 88.56 100 ALA A O 1
ATOM 756 N N . ASP A 1 101 ? 6.033 -3.420 1.022 1.00 86.75 101 ASP A N 1
ATOM 757 C CA . ASP A 1 101 ? 6.086 -4.192 2.272 1.00 86.75 101 ASP A CA 1
ATOM 758 C C . ASP A 1 101 ? 6.068 -3.280 3.508 1.00 86.75 101 ASP A C 1
ATOM 760 O O . ASP A 1 101 ? 5.322 -3.516 4.461 1.00 86.75 101 ASP A O 1
ATOM 764 N N . GLN A 1 102 ? 6.832 -2.183 3.476 1.00 87.88 102 GLN A N 1
ATOM 765 C CA . GLN A 1 102 ? 6.829 -1.195 4.554 1.00 87.88 102 GLN A CA 1
ATOM 766 C C . GLN A 1 102 ? 5.450 -0.540 4.725 1.00 87.88 102 GLN A C 1
ATOM 768 O O . GLN A 1 102 ? 4.955 -0.402 5.846 1.00 87.88 102 GLN A O 1
ATOM 773 N N . LYS A 1 103 ? 4.804 -0.151 3.621 1.00 86.06 103 LYS A N 1
ATOM 774 C CA . LYS A 1 103 ? 3.460 0.443 3.643 1.00 86.06 103 LYS A CA 1
ATOM 775 C C . LYS A 1 103 ? 2.407 -0.556 4.119 1.00 86.06 103 LYS A C 1
ATOM 777 O O . LYS A 1 103 ? 1.505 -0.160 4.855 1.00 86.06 103 LYS A O 1
ATOM 782 N N . GLN A 1 104 ? 2.537 -1.835 3.768 1.00 85.31 104 GLN A N 1
ATOM 783 C CA . GLN A 1 104 ? 1.656 -2.892 4.258 1.00 85.31 104 GLN A CA 1
ATOM 784 C C . GLN A 1 104 ? 1.783 -3.051 5.776 1.00 85.31 104 GLN A C 1
ATOM 786 O O . GLN A 1 104 ? 0.769 -3.057 6.469 1.00 85.31 104 GLN A O 1
ATOM 791 N N . ALA A 1 105 ? 3.008 -3.065 6.308 1.00 83.75 105 ALA A N 1
ATOM 792 C CA . ALA A 1 105 ? 3.233 -3.127 7.751 1.00 83.75 105 ALA A CA 1
ATOM 793 C C . ALA A 1 105 ? 2.610 -1.928 8.501 1.00 83.75 105 ALA A C 1
ATOM 795 O O . ALA A 1 105 ? 2.018 -2.100 9.568 1.00 83.75 105 ALA A O 1
ATOM 796 N N . GLU A 1 106 ? 2.690 -0.715 7.938 1.00 85.62 106 GLU A N 1
ATOM 797 C CA . GLU A 1 106 ? 2.024 0.480 8.488 1.00 85.62 106 GLU A CA 1
ATOM 798 C C . GLU A 1 106 ? 0.484 0.355 8.450 1.00 85.62 106 GLU A C 1
ATOM 800 O O . GLU A 1 106 ? -0.195 0.684 9.429 1.00 85.62 106 GLU A O 1
ATOM 805 N N . ILE A 1 107 ? -0.073 -0.152 7.342 1.00 84.25 107 ILE A N 1
ATOM 806 C CA . ILE A 1 107 ? -1.512 -0.419 7.176 1.00 84.25 107 ILE A CA 1
ATOM 807 C C . ILE A 1 107 ? -2.006 -1.422 8.222 1.00 84.25 107 ILE A C 1
ATOM 809 O O . ILE A 1 107 ? -3.058 -1.194 8.832 1.00 84.25 107 ILE A O 1
ATOM 813 N N . ASP A 1 108 ? -1.265 -2.505 8.438 1.00 79.62 108 ASP A N 1
ATOM 814 C CA . ASP A 1 108 ? -1.626 -3.563 9.379 1.00 79.62 108 ASP A CA 1
ATOM 815 C C . ASP A 1 108 ? -1.600 -3.042 10.819 1.00 79.62 108 ASP A C 1
ATOM 817 O O . ASP A 1 108 ? -2.579 -3.200 11.546 1.00 79.62 108 ASP A O 1
ATOM 821 N N . ALA A 1 109 ? -0.566 -2.285 11.203 1.00 82.00 109 ALA A N 1
ATOM 822 C CA . ALA A 1 109 ? -0.469 -1.689 12.537 1.00 82.00 109 ALA A CA 1
ATOM 823 C C . ALA A 1 109 ? -1.639 -0.734 12.864 1.00 82.00 109 ALA A C 1
ATOM 825 O O . ALA A 1 109 ? -2.212 -0.777 13.962 1.00 82.00 109 ALA A O 1
ATOM 826 N N . ILE A 1 110 ? -2.027 0.129 11.916 1.00 83.94 110 ILE A N 1
ATOM 827 C CA . ILE A 1 110 ? -3.171 1.041 12.093 1.00 83.94 110 ILE A CA 1
ATOM 828 C C . ILE A 1 110 ? -4.488 0.258 12.140 1.00 83.94 110 ILE A C 1
ATOM 830 O O . ILE A 1 110 ? -5.367 0.564 12.950 1.00 83.94 110 ILE A O 1
ATOM 834 N N . SER A 1 111 ? -4.626 -0.766 11.300 1.00 79.12 111 SER A N 1
ATOM 835 C CA . SER A 1 111 ? -5.831 -1.597 11.241 1.00 79.12 111 SER A CA 1
ATOM 836 C C . SER A 1 111 ? -6.032 -2.404 12.523 1.00 79.12 111 SER A C 1
ATOM 838 O O . SER A 1 111 ? -7.145 -2.434 13.047 1.00 79.12 111 SER A O 1
ATOM 840 N N . ASP A 1 112 ? -4.959 -2.966 13.080 1.00 76.25 112 ASP A N 1
ATOM 841 C CA . ASP A 1 112 ? -4.960 -3.652 14.373 1.00 76.25 112 ASP A CA 1
ATOM 842 C C . ASP A 1 112 ? -5.364 -2.716 15.512 1.00 76.25 112 ASP A C 1
ATOM 844 O O . ASP A 1 112 ? -6.128 -3.094 16.404 1.00 76.25 112 ASP A O 1
ATOM 848 N N . THR A 1 113 ? -4.877 -1.475 15.477 1.00 81.50 113 THR A N 1
ATOM 849 C CA . THR A 1 113 ? -5.247 -0.448 16.457 1.00 81.50 113 THR A CA 1
ATOM 850 C C . THR A 1 113 ? -6.746 -0.144 16.377 1.00 81.50 113 THR A C 1
ATOM 852 O O . THR A 1 113 ? -7.441 -0.189 17.390 1.00 81.50 113 THR A O 1
ATOM 855 N N . LEU A 1 114 ? -7.279 0.073 15.170 1.00 77.75 114 LEU A N 1
ATOM 856 C CA . LEU A 1 114 ? -8.709 0.318 14.946 1.00 77.75 114 LEU A CA 1
ATOM 857 C C . LEU A 1 114 ? -9.595 -0.882 15.332 1.00 77.75 114 LEU A C 1
ATOM 859 O O . LEU A 1 114 ? -10.696 -0.696 15.861 1.00 77.75 114 LEU A O 1
ATOM 863 N N . ALA A 1 115 ? -9.139 -2.113 15.089 1.00 72.62 115 ALA A N 1
ATOM 864 C CA . ALA A 1 115 ? -9.862 -3.326 15.466 1.00 72.62 115 ALA A CA 1
ATOM 865 C C . ALA A 1 115 ? -9.975 -3.461 16.995 1.00 72.62 115 ALA A C 1
ATOM 867 O O . ALA A 1 115 ? -11.074 -3.670 17.514 1.00 72.62 115 ALA A O 1
ATOM 868 N N . LYS A 1 116 ? -8.868 -3.241 17.721 1.00 73.81 116 LYS A N 1
ATOM 869 C CA . LYS A 1 116 ? -8.832 -3.272 19.195 1.00 73.81 116 LYS A CA 1
ATOM 870 C C . LYS A 1 116 ? -9.758 -2.231 19.827 1.00 73.81 116 LYS A C 1
ATOM 872 O O . LYS A 1 116 ? -10.404 -2.534 20.824 1.00 73.81 116 LYS A O 1
ATOM 877 N N . THR A 1 117 ? -9.858 -1.036 19.245 1.00 70.06 117 THR A N 1
ATOM 878 C CA . THR A 1 117 ? -10.717 0.041 19.771 1.00 70.06 117 THR A CA 1
ATOM 879 C C . THR A 1 117 ? -12.195 -0.151 19.422 1.00 70.06 117 THR A C 1
ATOM 881 O O . THR A 1 117 ? -13.069 0.208 20.205 1.00 70.06 117 THR A O 1
ATOM 884 N N . SER A 1 118 ? -12.511 -0.718 18.253 1.00 67.31 118 SER A N 1
ATOM 885 C CA . SER A 1 118 ? -13.903 -0.824 17.789 1.00 67.31 118 SER A CA 1
ATOM 886 C C . SER A 1 118 ? -14.665 -2.041 18.325 1.00 67.31 118 SER A C 1
ATOM 888 O O . SER A 1 118 ? -15.896 -2.051 18.246 1.00 67.31 118 SER A O 1
ATOM 890 N N . GLY A 1 119 ? -13.965 -3.066 18.831 1.00 65.50 119 GLY A N 1
ATOM 891 C CA . GLY A 1 119 ? -14.566 -4.337 19.261 1.00 65.50 119 GLY A CA 1
ATOM 892 C C . GLY A 1 119 ? -15.226 -5.121 18.118 1.00 65.50 119 GLY A C 1
ATOM 893 O O . GLY A 1 119 ? -15.998 -6.044 18.366 1.00 65.50 119 GLY A O 1
ATOM 894 N N . LYS A 1 120 ? -14.962 -4.732 16.864 1.00 71.00 120 LYS A N 1
ATOM 895 C CA . LYS A 1 120 ? -15.532 -5.331 15.657 1.00 71.00 120 LYS A CA 1
ATOM 896 C C . LYS A 1 120 ? -14.453 -6.054 14.874 1.00 71.00 120 LYS A C 1
ATOM 898 O O . LYS A 1 120 ? -13.332 -5.568 14.742 1.00 71.00 120 LYS A O 1
ATOM 903 N N . GLN A 1 121 ? -14.830 -7.186 14.293 1.00 75.69 121 GLN A N 1
ATOM 904 C CA . GLN A 1 121 ? -13.965 -7.940 13.398 1.00 75.69 121 GLN A CA 1
ATOM 905 C C . GLN A 1 121 ? -13.641 -7.120 12.142 1.00 75.69 121 GLN A C 1
ATOM 907 O O . GLN A 1 121 ? -14.536 -6.598 11.472 1.00 75.69 121 GLN A O 1
ATOM 912 N N . SER A 1 122 ? -12.361 -7.029 11.797 1.00 80.00 122 SER A N 1
ATOM 913 C CA . SER A 1 122 ? -11.876 -6.507 10.519 1.00 80.00 122 SER A CA 1
ATOM 914 C C . SER A 1 122 ? -11.499 -7.657 9.583 1.00 80.00 122 SER A C 1
ATOM 916 O O . SER A 1 122 ? -11.123 -8.750 10.002 1.00 80.00 122 SER A O 1
ATOM 918 N N . CYS A 1 123 ? -11.630 -7.430 8.278 1.00 82.88 123 CYS A N 1
ATOM 919 C CA . CYS A 1 123 ? -11.149 -8.373 7.277 1.00 82.88 123 CYS A CA 1
ATOM 920 C C . CYS A 1 123 ? -9.616 -8.422 7.273 1.00 82.88 123 CYS A C 1
ATOM 922 O O . CYS A 1 123 ? -9.000 -7.410 6.974 1.00 82.88 123 CYS A O 1
ATOM 924 N N . ALA A 1 124 ? -9.017 -9.599 7.456 1.00 79.50 124 ALA A N 1
ATOM 925 C CA . ALA A 1 124 ? -7.558 -9.773 7.454 1.00 79.50 124 ALA A CA 1
ATOM 926 C C . ALA A 1 124 ? -6.863 -9.486 6.104 1.00 79.50 124 ALA A C 1
ATOM 928 O O . ALA A 1 124 ? -5.643 -9.427 6.047 1.00 79.50 124 ALA A O 1
ATOM 929 N N . VAL A 1 125 ? -7.617 -9.347 5.006 1.00 80.94 125 VAL A N 1
ATOM 930 C CA . VAL A 1 125 ? -7.054 -9.090 3.666 1.00 80.94 125 VAL A CA 1
ATOM 931 C C . VAL A 1 125 ? -7.092 -7.609 3.302 1.00 80.94 125 VAL A C 1
ATOM 933 O O . VAL A 1 125 ? -6.146 -7.089 2.730 1.00 80.94 125 VAL A O 1
ATOM 936 N N . CYS A 1 126 ? -8.200 -6.917 3.583 1.00 76.75 126 CYS A N 1
ATOM 937 C CA . CYS A 1 126 ? -8.377 -5.519 3.161 1.00 76.75 126 CYS A CA 1
ATOM 938 C C . CYS A 1 126 ? -8.702 -4.555 4.309 1.00 76.75 126 CYS A C 1
ATOM 940 O O . CYS A 1 126 ? -8.920 -3.361 4.079 1.00 76.75 126 CYS A O 1
ATOM 942 N N . ASN A 1 127 ? -8.777 -5.056 5.541 1.00 72.69 127 ASN A N 1
ATOM 943 C CA . ASN A 1 127 ? -9.031 -4.305 6.770 1.00 72.69 127 ASN A CA 1
ATOM 944 C C . ASN A 1 127 ? -10.368 -3.548 6.820 1.00 72.69 127 ASN A C 1
ATOM 946 O O . ASN A 1 127 ? -10.583 -2.693 7.678 1.00 72.69 127 ASN A O 1
ATOM 950 N N . LYS A 1 128 ? -11.322 -3.873 5.936 1.00 82.50 128 LYS A N 1
ATOM 951 C CA . LYS A 1 128 ? -12.698 -3.381 6.067 1.00 82.50 128 LYS A CA 1
ATOM 952 C C . LYS A 1 128 ? -13.351 -4.001 7.301 1.00 82.50 128 LYS A C 1
ATOM 954 O O . LYS A 1 128 ? -13.294 -5.217 7.477 1.00 82.50 128 LYS A O 1
ATOM 959 N N . VAL A 1 129 ? -14.001 -3.170 8.113 1.00 80.62 129 VAL A N 1
ATOM 960 C CA . VAL A 1 129 ? -14.821 -3.626 9.244 1.00 80.62 129 VAL A CA 1
ATOM 961 C C . VAL A 1 129 ? -15.958 -4.496 8.710 1.00 80.62 129 VAL A C 1
ATOM 963 O O . VAL A 1 129 ? -16.700 -4.076 7.815 1.00 80.62 129 VAL A O 1
ATOM 966 N N . ALA A 1 130 ? -16.056 -5.708 9.241 1.00 83.50 130 ALA A N 1
ATOM 967 C CA . ALA A 1 130 ? -17.104 -6.660 8.926 1.00 83.50 130 ALA A CA 1
ATOM 968 C C . ALA A 1 130 ? -18.368 -6.374 9.749 1.00 83.50 130 ALA A C 1
ATOM 970 O O . ALA A 1 130 ? -18.303 -5.839 10.860 1.00 83.50 130 ALA A O 1
ATOM 971 N N . GLY A 1 131 ? -19.528 -6.732 9.200 1.00 81.38 131 GLY A N 1
ATOM 972 C CA . GLY A 1 131 ? -20.734 -6.923 9.995 1.00 81.38 131 GLY A CA 1
ATOM 973 C C . GLY A 1 131 ? -20.566 -8.103 10.954 1.00 81.38 131 GLY A C 1
ATOM 974 O O . GLY A 1 131 ? -19.760 -8.998 10.707 1.00 81.38 131 GLY A O 1
ATOM 975 N N . ASN A 1 132 ? -21.330 -8.112 12.048 1.00 77.69 132 ASN A N 1
ATOM 976 C CA . ASN A 1 132 ? -21.209 -9.141 13.090 1.00 77.69 132 ASN A CA 1
ATOM 977 C C . ASN A 1 132 ? -21.442 -10.567 12.554 1.00 77.69 132 ASN A C 1
ATOM 979 O O . ASN A 1 132 ? -20.794 -11.496 13.025 1.00 77.69 132 ASN A O 1
ATOM 983 N N . ASP A 1 133 ? -22.308 -10.715 11.546 1.00 83.00 133 ASP A N 1
ATOM 984 C CA . ASP A 1 133 ? -22.691 -12.005 10.953 1.00 83.00 133 ASP A CA 1
ATOM 985 C C . ASP A 1 133 ? -22.091 -12.232 9.549 1.00 83.00 133 ASP A C 1
ATOM 987 O O . ASP A 1 133 ? -22.452 -13.187 8.851 1.00 83.00 133 ASP A O 1
ATOM 991 N N . ASP A 1 134 ? -21.189 -11.350 9.096 1.00 86.69 134 ASP A N 1
ATOM 992 C CA . ASP A 1 134 ? -20.580 -11.468 7.771 1.00 86.69 134 ASP A CA 1
ATOM 993 C C . ASP A 1 134 ? -19.638 -12.683 7.730 1.00 86.69 134 ASP A C 1
ATOM 995 O O . ASP A 1 134 ? -18.651 -12.762 8.459 1.00 86.69 134 ASP A O 1
ATOM 999 N N . LYS A 1 135 ? -19.898 -13.611 6.802 1.00 91.38 135 LYS A N 1
ATOM 1000 C CA . LYS A 1 135 ? -19.000 -14.750 6.514 1.00 91.38 135 LYS A CA 1
ATOM 1001 C C . LYS A 1 135 ? -17.895 -14.405 5.514 1.00 91.38 135 LYS A C 1
ATOM 1003 O O . LYS A 1 135 ? -16.877 -15.092 5.442 1.00 91.38 135 LYS A O 1
ATOM 1008 N N . PHE A 1 136 ? -18.103 -13.353 4.726 1.00 92.81 136 PHE A N 1
ATOM 1009 C CA . PHE A 1 136 ? -17.183 -12.872 3.699 1.00 92.81 136 PHE A CA 1
ATOM 1010 C C . PHE A 1 136 ? -17.088 -11.352 3.752 1.00 92.81 136 PHE A C 1
ATOM 1012 O O . PHE A 1 136 ? -18.064 -10.663 4.041 1.00 92.81 136 PHE A O 1
ATOM 1019 N N . CYS A 1 137 ? -15.915 -10.817 3.431 1.00 90.19 137 CYS A N 1
ATOM 1020 C CA . CYS A 1 137 ? -15.716 -9.382 3.363 1.00 90.19 137 CYS A CA 1
ATOM 1021 C C . CYS A 1 137 ? -16.481 -8.780 2.180 1.00 90.19 137 CYS A C 1
ATOM 1023 O O . CYS A 1 137 ? -16.221 -9.108 1.026 1.00 90.19 137 CYS A O 1
ATOM 1025 N N . SER A 1 138 ? -17.341 -7.803 2.455 1.00 91.06 138 SER A N 1
ATOM 1026 C CA . SER A 1 138 ? -18.105 -7.085 1.426 1.00 91.06 138 SER A CA 1
ATOM 1027 C C . SER A 1 138 ? -17.276 -6.160 0.520 1.00 91.06 138 SER A C 1
ATOM 1029 O O . SER A 1 138 ? -17.836 -5.593 -0.411 1.00 91.06 138 SER A O 1
ATOM 1031 N N . ALA A 1 139 ? -15.974 -5.978 0.772 1.00 87.56 139 ALA A N 1
ATOM 1032 C CA . ALA A 1 139 ? -15.085 -5.243 -0.137 1.00 87.56 139 ALA A CA 1
ATOM 1033 C C . ALA A 1 139 ? -14.226 -6.152 -1.017 1.00 87.56 139 ALA A C 1
ATOM 1035 O O . ALA A 1 139 ? -14.169 -5.930 -2.219 1.00 87.56 139 ALA A O 1
ATOM 1036 N N . CYS A 1 140 ? -13.550 -7.149 -0.439 1.00 89.19 140 CYS A N 1
ATOM 1037 C CA . CYS A 1 140 ? -12.591 -7.973 -1.185 1.00 89.19 140 CYS A CA 1
ATOM 1038 C C . CYS A 1 140 ? -13.016 -9.436 -1.369 1.00 89.19 140 CYS A C 1
ATOM 1040 O O . CYS A 1 140 ? -12.297 -10.199 -2.004 1.00 89.19 140 CYS A O 1
ATOM 1042 N N . GLY A 1 141 ? -14.142 -9.863 -0.790 1.00 90.50 141 GLY A N 1
ATOM 1043 C CA . GLY A 1 141 ? -14.631 -11.240 -0.890 1.00 90.50 141 GLY A CA 1
ATOM 1044 C C . GLY A 1 141 ? -13.868 -12.271 -0.051 1.00 90.50 141 GLY A C 1
ATOM 1045 O O . GLY A 1 141 ? -14.242 -13.441 -0.052 1.00 90.50 141 GLY A O 1
ATOM 1046 N N . ALA A 1 142 ? -12.831 -11.872 0.694 1.00 91.00 142 ALA A N 1
ATOM 1047 C CA . ALA A 1 142 ? -12.091 -12.788 1.561 1.00 91.00 142 ALA A CA 1
ATOM 1048 C C . ALA A 1 142 ? -12.999 -13.407 2.635 1.00 91.00 142 ALA A C 1
ATOM 1050 O O . ALA A 1 142 ? -13.836 -12.714 3.222 1.00 91.00 142 ALA A O 1
ATOM 1051 N N . LYS A 1 143 ? -12.815 -14.705 2.911 1.00 91.94 143 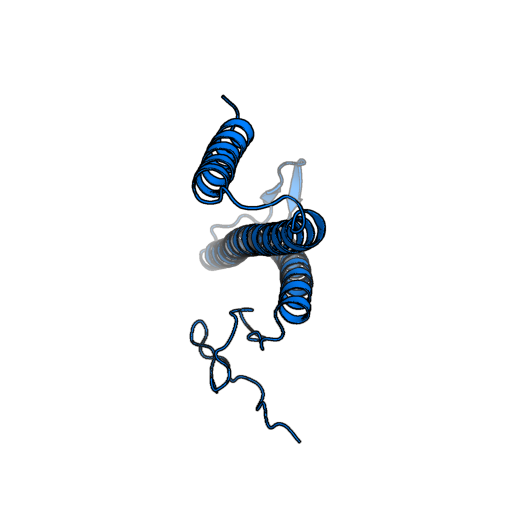LYS A N 1
ATOM 1052 C CA . LYS A 1 143 ? -13.532 -15.405 3.982 1.00 91.94 143 LYS A CA 1
ATOM 1053 C C . LYS A 1 143 ? -13.132 -14.818 5.335 1.00 91.94 143 LYS A C 1
ATOM 1055 O O . LYS A 1 143 ? -11.948 -14.633 5.608 1.00 91.94 143 LYS A O 1
ATOM 1060 N N . LEU A 1 144 ? -14.126 -14.519 6.159 1.00 88.12 144 LEU A N 1
ATOM 1061 C CA . LEU A 1 144 ? -13.925 -14.008 7.507 1.00 88.12 144 LEU A CA 1
ATOM 1062 C C . LEU A 1 144 ? -13.829 -15.174 8.508 1.00 88.12 144 LEU A C 1
ATOM 1064 O O . LEU A 1 144 ? -14.419 -16.230 8.256 1.00 88.12 144 LEU A O 1
ATOM 1068 N N . PRO A 1 145 ? -13.072 -15.024 9.610 1.00 79.88 145 PRO A N 1
ATOM 1069 C CA . PRO A 1 145 ? -13.035 -16.039 10.654 1.00 79.88 145 PRO A CA 1
ATOM 1070 C C . PRO A 1 145 ? -14.422 -16.208 11.296 1.00 79.88 145 PRO A C 1
ATOM 1072 O O . PRO A 1 145 ? -15.183 -15.246 11.425 1.00 79.88 145 PRO A O 1
ATOM 1075 N N . ASP A 1 146 ? -14.767 -17.449 11.653 1.00 71.69 146 ASP A N 1
ATOM 1076 C CA . ASP A 1 146 ? -16.055 -17.780 12.265 1.00 71.69 146 ASP A CA 1
ATOM 1077 C C . ASP A 1 146 ? -16.100 -17.232 13.704 1.00 71.69 146 ASP A C 1
ATOM 1079 O O . ASP A 1 146 ? -15.479 -17.789 14.608 1.00 71.69 146 ASP A O 1
ATOM 1083 N N . ASN A 1 147 ? -16.865 -16.160 13.937 1.00 59.47 147 ASN A N 1
ATOM 1084 C CA . ASN A 1 147 ? -17.195 -15.686 15.285 1.00 59.47 147 ASN A CA 1
ATOM 1085 C C . ASN A 1 147 ? -18.283 -16.583 15.893 1.00 59.47 147 ASN A C 1
ATOM 1087 O O . ASN A 1 147 ? -19.458 -16.219 15.924 1.00 59.47 147 ASN A O 1
ATOM 1091 N N . LYS A 1 148 ? -17.923 -17.780 16.365 1.00 40.03 148 LYS A N 1
ATOM 1092 C CA . LYS A 1 148 ? -18.761 -18.469 17.354 1.00 40.03 148 LYS A CA 1
ATOM 1093 C C . LYS A 1 148 ? -18.375 -17.952 18.741 1.00 40.03 148 LYS A C 1
ATOM 1095 O O . LYS A 1 148 ? -17.225 -18.156 19.123 1.00 40.03 148 LYS A O 1
ATOM 1100 N N . PRO A 1 149 ? -19.284 -17.308 19.492 1.00 45.09 149 PRO A N 1
ATOM 1101 C CA . PRO A 1 149 ? -19.086 -17.193 20.928 1.00 45.09 149 PRO A CA 1
ATOM 1102 C C . PRO A 1 149 ? -19.116 -18.613 21.519 1.00 45.09 149 PRO A C 1
ATOM 1104 O O . PRO A 1 149 ? -20.048 -19.370 21.230 1.00 45.09 149 PRO A O 1
ATOM 1107 N N . GLU A 1 150 ? -18.070 -18.987 22.260 1.00 38.53 150 GLU A N 1
ATOM 1108 C CA . GLU A 1 150 ? -18.119 -20.116 23.205 1.00 38.53 150 GLU A CA 1
ATOM 1109 C C . GLU A 1 150 ? -19.042 -19.793 24.385 1.00 38.53 150 GLU A C 1
ATOM 1111 O O . GLU A 1 150 ? -19.048 -18.621 24.834 1.00 38.53 150 GLU A O 1
#

Secondary structure (DSSP, 8-state):
--HHHHHHHHHHHHHHHHHHT--S-TT-HHHHHHHHHHHHHHHHHHHHHHHHHHHHHHHHHHHHHHHHHHHTT-S-S-EEPTTS-EE-HHHHHHHHHHHHHHHHHHHHHHHHHHHHHH-SPBPTTT-PBPPTT-SB-TTT-PBPP-----